Protein 6XY1 (pdb70)

Solvent-accessible surface area: 7838 Å² total; per-residue (Å²): 88,86,46,80,130,41,1,108,67,3,46,109,26,2,88,58,2,36,141,22,0,134,69,2,42,142,27,46,182,98,70,131,51,72,146,19,0,89,81,2,8,82,27,2,107,97,3,32,152,37,2,70,37,2,23,121,74,32,150,126,80,98,30,87,128,28,0,119,62,4,29,110,50,2,120,92,4,54,151,30,2,108,82,4,33,136,99,45,143,96,91,129,45,78,103,28,0,145,70,2,35,112,8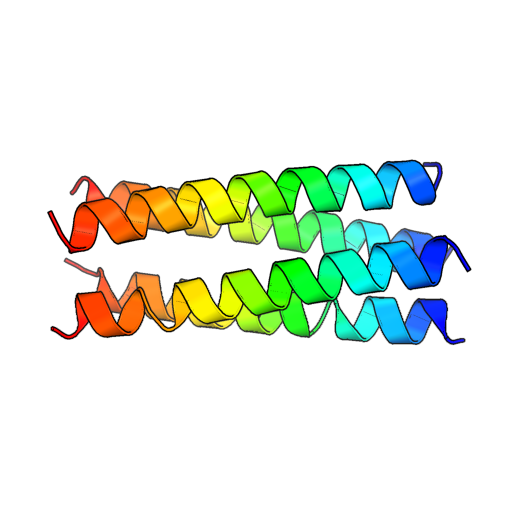,0,128,64,2,50,177,26,0,113,67,2,65,154,35,37,182,97

Sequence (120 aa):
GEIQKQLKEIQKQLKEIQWQLKEEIQKQLKGGEIQKQLKEIQQKQLKEIQWQLKEIQKQLKKGGEIQKQLKEIQKQLKEIQWQLKEIQKQLKGGEIQKQLKEIQKQLKEIQWQLKEIQKQLKG

B-factor: mean 17.26, std 10.89, range [5.29, 63.31]

Radius of gyration: 15.1 Å; Cα contacts (8 Å, |Δi|>4): 88; chains: 4; bounding box: 42×43×22 Å

Structure (mmCIF, N/CA/C/O backbone):
data_6XY1
#
_entry.id   6XY1
#
_cell.length_a   53.520
_cell.length_b   53.520
_cell.length_c   50.280
_cell.angle_alpha   90.000
_cell.angle_beta   90.000
_cell.angle_gamma   90.000
#
_symmetry.space_group_name_H-M   'P 43'
#
loop_
_entity.id
_entity.type
_entity.pdbx_description
1 polymer 4-KE-4
2 water water
#
loop_
_atom_site.group_PDB
_atom_site.id
_atom_site.type_symbol
_atom_site.label_atom_id
_atom_site.label_alt_id
_atom_site.label_comp_id
_atom_site.label_asym_id
_atom_site.label_entity_id
_atom_site.label_seq_id
_atom_site.pdbx_PDB_ins_code
_atom_site.Cartn_x
_atom_site.Cartn_y
_atom_site.Cartn_z
_atom_site.occupancy
_atom_site.B_iso_or_equiv
_atom_site.auth_seq_id
_atom_site.auth_comp_id
_atom_site.auth_asym_id
_atom_site.auth_atom_id
_atom_site.pdbx_PDB_model_num
ATOM 4 N N . GLY A 1 2 ? 11.29400 51.73900 -3.71600 1.000 8.38552 1 GLY A N 1
ATOM 5 C CA . GLY A 1 2 ? 11.87600 51.11400 -4.88900 1.000 7.67511 1 GLY A CA 1
ATOM 6 C C . GLY A 1 2 ? 11.64500 49.62600 -4.93800 1.000 9.32853 1 GLY A C 1
ATOM 7 O O . GLY A 1 2 ? 10.59000 49.15300 -4.51900 1.000 8.31646 1 GLY A O 1
ATOM 8 N N . GLU A 1 3 ? 12.64000 48.88700 -5.42900 1.000 7.55562 2 GLU A N 1
ATOM 9 C CA . GLU A 1 3 ? 12.49400 47.44400 -5.58300 1.000 7.94833 2 GLU A CA 1
ATOM 10 C C . GLU A 1 3 ? 12.28500 46.74300 -4.25100 1.000 8.34156 2 GLU A C 1
ATOM 11 O O . GLU A 1 3 ? 11.59000 45.72000 -4.19300 1.000 10.17061 2 GLU A O 1
ATOM 17 N N . ILE A 1 4 ? 12.89800 47.23700 -3.17400 1.000 7.43071 3 ILE A N 1
ATOM 18 C CA . ILE A 1 4 ? 12.68200 46.58000 -1.88800 1.000 8.19806 3 ILE A CA 1
ATOM 19 C C . ILE A 1 4 ? 11.23500 46.76800 -1.45100 1.000 8.20999 3 ILE A C 1
ATOM 20 O O . ILE A 1 4 ? 10.52900 45.79000 -1.17600 1.000 8.02414 3 ILE A O 1
ATOM 25 N N . GLN A 1 5 ? 10.74000 48.00900 -1.44800 1.000 7.53620 4 GLN A N 1
ATOM 26 C CA . GLN A 1 5 ? 9.33200 48.20900 -1.11200 1.000 7.08059 4 GLN A CA 1
ATOM 27 C C . GLN A 1 5 ? 8.41800 47.41800 -2.04200 1.000 8.15372 4 GLN A C 1
ATOM 28 O O . GLN A 1 5 ? 7.41500 46.84900 -1.59400 1.000 8.43732 4 GLN A O 1
ATOM 34 N N . LYS A 1 6 ? 8.73700 47.37800 -3.33900 1.000 7.33128 5 LYS A N 1
ATOM 35 C CA . LYS A 1 6 ? 7.83900 46.73900 -4.29700 1.000 7.00401 5 LYS A CA 1
ATOM 36 C C . LYS A 1 6 ? 7.75300 45.24400 -4.04800 1.000 8.48655 5 LYS A C 1
ATOM 37 O O . LYS A 1 6 ? 6.65800 44.66400 -4.07000 1.000 9.58445 5 LYS A O 1
ATOM 43 N N . GLN A 1 7 ? 8.89200 44.60800 -3.79900 1.000 8.11186 6 GLN A N 1
ATOM 44 C CA . GLN A 1 7 ? 8.84500 43.17200 -3.56700 1.000 7.39789 6 GLN A CA 1
ATOM 45 C C . GLN A 1 7 ? 8.29300 42.84500 -2.18600 1.000 8.80048 6 GLN A C 1
ATOM 46 O O . GLN A 1 7 ? 7.66600 41.79500 -2.01100 1.000 8.45079 6 GLN A O 1
ATOM 52 N N . LEU A 1 8 ? 8.46300 43.73800 -1.20700 1.000 7.15691 7 LEU A N 1
ATOM 53 C CA . LEU A 1 8 ? 7.78400 43.55500 0.07100 1.000 6.55131 7 LEU A CA 1
ATOM 54 C C . LEU A 1 8 ? 6.27700 43.70100 -0.08800 1.000 9.20417 7 LEU A C 1
ATOM 55 O O . LEU A 1 8 ? 5.51300 42.96400 0.54600 1.000 8.30735 7 LEU A O 1
ATOM 60 N N . LYS A 1 9 ? 5.83200 44.62100 -0.95500 1.000 7.73995 8 LYS A N 1
ATOM 61 C CA . LYS A 1 9 ? 4.40000 44.75300 -1.21900 1.000 8.00152 8 LYS A CA 1
ATOM 62 C C . LYS A 1 9 ? 3.84900 43.49600 -1.88200 1.000 8.10713 8 LYS A C 1
ATOM 63 O O . LYS A 1 9 ? 2.72400 43.07300 -1.58200 1.000 9.25250 8 LYS A O 1
ATOM 69 N N . GLU A 1 10 ? 4.62400 42.88900 -2.78700 1.000 8.65076 9 GLU A N 1
ATOM 70 C CA . GLU A 1 10 ? 4.19300 41.63100 -3.39300 1.000 9.49035 9 GLU A CA 1
ATOM 71 C C . GLU A 1 10 ? 4.07500 40.53700 -2.34000 1.000 9.04606 9 GLU A C 1
ATOM 72 O O . GLU A 1 10 ? 3.11200 39.75900 -2.34800 1.000 9.10689 9 GLU A O 1
ATOM 78 N N . ILE A 1 11 ? 5.03200 40.47900 -1.41300 1.000 8.17693 10 ILE A N 1
ATOM 79 C CA . ILE A 1 11 ? 4.94900 39.53500 -0.30100 1.000 6.97569 10 ILE A CA 1
ATOM 80 C C . ILE A 1 11 ? 3.68200 39.77400 0.51200 1.000 8.35555 10 ILE A C 1
ATOM 81 O O . ILE A 1 11 ? 2.97100 38.82400 0.86900 1.000 7.38492 10 ILE A O 1
ATOM 86 N N . GLN A 1 12 ? 3.36200 41.04100 0.79800 1.000 7.52921 11 GLN A N 1
ATOM 87 C CA . GLN A 1 12 ? 2.14600 41.33100 1.55100 1.000 6.87534 11 GLN A CA 1
ATOM 88 C C . GLN A 1 12 ? 0.90200 40.89200 0.79200 1.000 8.54168 11 GLN A C 1
ATOM 89 O O . GLN A 1 12 ? -0.05900 40.41200 1.40300 1.000 8.78895 11 GLN A O 1
ATOM 95 N N . LYS A 1 13 ? 0.89300 41.06300 -0.53400 1.000 7.80944 12 LYS A N 1
ATOM 96 C CA . LYS A 1 13 ? -0.24100 40.60400 -1.33600 1.000 8.55316 12 LYS A CA 1
ATOM 97 C C . LYS A 1 13 ? -0.37300 39.08800 -1.28100 1.000 6.67926 12 LYS A C 1
ATOM 98 O O . LYS A 1 13 ? -1.48500 38.55300 -1.13800 1.000 7.92667 12 LYS A O 1
ATOM 104 N N . GLN A 1 14 ? 0.74900 38.37400 -1.41200 1.000 7.26729 13 GLN A N 1
ATOM 105 C CA . GLN A 1 14 ? 0.71000 36.92200 -1.30300 1.000 6.32747 13 GLN A CA 1
ATOM 106 C C . GLN A 1 14 ? 0.20000 36.49500 0.06100 1.000 6.31222 13 GLN A C 1
ATOM 107 O O . GLN A 1 14 ? -0.55600 35.52100 0.17300 1.000 8.12322 13 GLN A O 1
ATOM 113 N N . LEU A 1 15 ? 0.62700 37.19500 1.11600 1.000 6.55215 14 LEU A N 1
ATOM 114 C CA . LEU A 1 15 ? 0.18200 36.83300 2.45800 1.000 6.33893 14 LEU A CA 1
ATOM 115 C C . LEU A 1 15 ? -1.30500 37.10300 2.64000 1.000 7.14606 14 LEU A C 1
ATOM 116 O O . LEU A 1 15 ? -2.00200 36.32400 3.29900 1.000 6.76119 14 LEU A O 1
ATOM 121 N N . LYS A 1 16 ? -1.80700 38.20800 2.07500 1.000 7.91815 15 LYS A N 1
ATOM 122 C CA . LYS A 1 16 ? -3.24200 38.48300 2.09600 1.000 7.19821 15 LYS A CA 1
ATOM 123 C C . LYS A 1 16 ? -4.02100 37.35600 1.43400 1.000 9.02974 15 LYS A C 1
ATOM 124 O O . LYS A 1 16 ? -5.02700 36.87300 1.97200 1.000 8.72528 15 LYS A O 1
ATOM 130 N N . GLU A 1 17 ? -3.55500 36.90900 0.27100 1.000 7.67955 16 GLU A N 1
ATOM 131 C CA . GLU A 1 17 ? -4.28900 35.87300 -0.44300 1.000 8.74513 16 GLU A CA 1
ATOM 132 C C . GLU A 1 17 ? -4.23900 34.55700 0.32000 1.000 9.31092 16 GLU A C 1
ATOM 133 O O . GLU A 1 17 ? -5.22400 33.80600 0.33500 1.000 9.00282 16 GLU A O 1
ATOM 139 N N . ILE A 1 18 ? -3.13300 34.30100 1.02000 1.000 7.07612 17 ILE A N 1
ATOM 140 C CA . ILE A 1 18 ? -3.04100 33.13700 1.89300 1.000 7.20171 17 ILE A CA 1
ATOM 141 C C . ILE A 1 18 ? -4.05500 33.24400 3.02500 1.000 7.11712 17 ILE A C 1
ATOM 142 O O . ILE A 1 18 ? -4.74500 32.27200 3.34700 1.000 7.03281 17 ILE A O 1
ATOM 147 N N . GLN A 1 19 ? -4.19900 34.43800 3.61500 1.000 7.31207 18 GLN A N 1
ATOM 148 C CA . GLN A 1 19 ? -5.19100 34.61200 4.67000 1.000 6.49134 18 GLN A CA 1
ATOM 149 C C . GLN A 1 19 ? -6.59700 34.35500 4.15000 1.000 7.29339 18 GLN A C 1
ATOM 150 O O . GLN A 1 19 ? -7.42000 33.75700 4.85000 1.000 7.25778 18 GLN A O 1
ATOM 156 N N . TRP A 1 20 ? -6.88300 34.75800 2.91000 1.000 7.69410 19 TRP A N 1
ATOM 157 C CA . TRP A 1 20 ? -8.19400 34.44300 2.35100 1.000 7.64102 19 TRP A CA 1
ATOM 158 C C . TRP A 1 20 ? -8.36700 32.94300 2.14600 1.000 8.53600 19 TRP A C 1
ATOM 159 O O . TRP A 1 20 ? -9.47500 32.42200 2.33900 1.000 9.50385 19 TRP A O 1
ATOM 170 N N . GLN A 1 21 ? -7.29300 32.22500 1.79800 1.000 7.40945 20 GLN A N 1
ATOM 171 C CA . GLN A 1 21 ? -7.39500 30.76900 1.72500 1.000 7.17238 20 GLN A CA 1
ATOM 172 C C . GLN A 1 21 ? -7.71800 30.16600 3.08400 1.000 7.90245 20 GLN A C 1
ATOM 173 O O . GLN A 1 21 ? -8.49800 29.21100 3.17700 1.000 9.92840 20 GLN A O 1
ATOM 179 N N . LEU A 1 22 ? -7.15500 30.72400 4.15800 1.000 6.74565 21 LEU A N 1
ATOM 180 C CA . LEU A 1 22 ? -7.42100 30.17400 5.48600 1.000 7.35497 21 LEU A CA 1
ATOM 181 C C . LEU A 1 22 ? -8.86400 30.42400 5.89200 1.000 9.64730 21 LEU A C 1
ATOM 18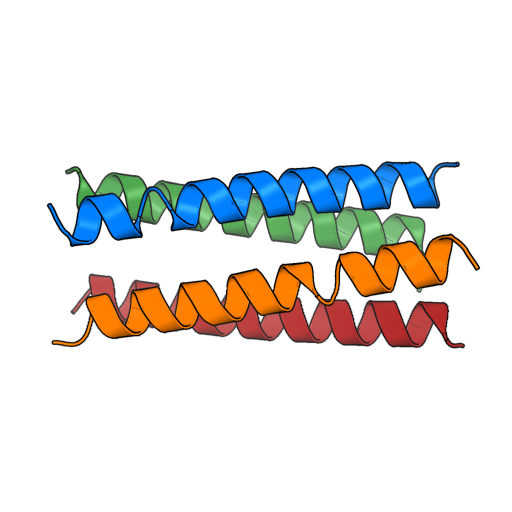2 O O . LEU A 1 22 ? -9.49600 29.56400 6.52700 1.000 8.92137 21 LEU A O 1
ATOM 187 N N . LYS A 1 23 ? -9.39800 31.60000 5.53700 1.000 8.06432 22 LYS A N 1
ATOM 188 C CA . LYS A 1 23 ? -10.80400 31.90700 5.77200 1.000 8.55706 22 LYS A CA 1
ATOM 189 C C . LYS A 1 23 ? -11.69300 30.88300 5.08500 1.000 9.56985 22 LYS A C 1
ATOM 190 O O . LYS A 1 23 ? -12.65700 30.37700 5.68300 1.000 9.90743 22 LYS A O 1
ATOM 196 N N . GLU A 1 24 ? -11.35900 30.53300 3.84200 1.000 9.37852 23 GLU A N 1
ATOM 197 C CA A GLU A 1 24 ? -12.17100 29.57000 3.10300 0.506 11.43952 23 GLU A CA 1
ATOM 198 C CA B GLU A 1 24 ? -12.16800 29.57300 3.10000 0.494 11.44396 23 GLU A CA 1
ATOM 199 C C . GLU A 1 24 ? -12.03600 28.17000 3.67900 1.000 12.07704 23 GLU A C 1
ATOM 200 O O . GLU A 1 24 ? -13.02200 27.42700 3.75100 1.000 11.72882 23 GLU A O 1
ATOM 211 N N . ILE A 1 25 ? -10.82800 27.78900 4.09600 1.000 9.12866 24 ILE A N 1
ATOM 212 C CA . ILE A 1 25 ? -10.62000 26.45600 4.65900 1.000 9.29690 24 ILE A CA 1
ATOM 213 C C . ILE A 1 25 ? -11.42200 26.28100 5.94400 1.000 11.68568 24 ILE A C 1
ATOM 214 O O . ILE A 1 25 ? -12.03900 25.23100 6.17000 1.000 10.66325 24 ILE A O 1
ATOM 219 N N . GLN A 1 26 ? -11.44800 27.30000 6.79900 1.000 10.20714 25 GLN A N 1
ATOM 220 C CA . GLN A 1 26 ? -12.22500 27.17300 8.02600 1.000 11.51730 25 GLN A CA 1
ATOM 221 C C . GLN A 1 26 ? -13.71400 27.10800 7.73100 1.000 13.13774 25 GLN A C 1
ATOM 222 O O . GLN A 1 26 ? -14.45800 26.39700 8.41900 1.000 14.68589 25 GLN A O 1
ATOM 228 N N . LYS A 1 27 ? -14.17000 27.84500 6.71500 1.000 11.44615 26 LYS A N 1
ATOM 229 C CA . LYS A 1 27 ? -15.56600 27.75600 6.29700 1.000 11.06286 26 LYS A CA 1
ATOM 230 C C . LYS A 1 27 ? -15.90300 26.34800 5.82400 1.000 15.66662 26 LYS A C 1
ATOM 231 O O . LYS A 1 27 ? -16.95800 25.80100 6.17700 1.000 17.52292 26 LYS A O 1
ATOM 237 N N . GLN A 1 28 ? -15.00500 25.73700 5.03800 1.000 12.43962 27 GLN A N 1
ATOM 238 C CA . GLN A 1 28 ? -15.23600 24.38000 4.55200 1.000 14.93747 27 GLN A CA 1
ATOM 239 C C . GLN A 1 28 ? -15.30700 23.39000 5.70500 1.000 19.24766 27 GLN A C 1
ATOM 240 O O . GLN A 1 28 ? -16.15600 22.49100 5.71100 1.000 22.79437 27 GLN A O 1
ATOM 246 N N . LEU A 1 29 ? -14.42400 23.54000 6.69400 1.000 15.68112 28 LEU A N 1
ATOM 247 C CA . LEU A 1 29 ? -14.40800 22.62100 7.82600 1.000 16.39426 28 LEU A CA 1
ATOM 248 C C . LEU A 1 29 ? -15.67700 22.74000 8.65600 1.000 23.83414 28 LEU A C 1
ATOM 249 O O . LEU A 1 29 ? -16.15400 21.73800 9.20300 1.000 27.48669 28 LEU A O 1
ATOM 254 N N . LYS A 1 30 ? -16.24700 23.94100 8.74600 1.000 19.41267 29 LYS A N 1
ATOM 255 C CA . LYS A 1 30 ? -17.50700 24.10700 9.46000 1.000 25.91447 29 LYS A CA 1
ATOM 256 C C . LYS A 1 30 ? -18.64400 23.41100 8.72200 1.000 34.85521 29 LYS A C 1
ATOM 257 O O . LYS A 1 30 ? -19.44200 22.68600 9.32900 1.000 40.58467 29 LYS A O 1
ATOM 263 N N . GLY A 1 31 ? -18.72800 23.61100 7.41000 1.000 34.62595 30 GLY A N 1
ATOM 264 C CA . GLY A 1 31 ? -19.74100 22.95600 6.60300 1.000 40.31521 30 GLY A CA 1
ATOM 265 C C . GLY A 1 31 ? -19.52600 21.45800 6.50300 1.000 49.81362 30 GLY A C 1
ATOM 266 O O . GLY A 1 31 ? -20.18400 20.77800 5.71800 1.000 63.30651 30 GLY A O 1
ATOM 270 N N . GLY B 1 2 ? 12.53200 55.24600 8.06600 1.000 28.47953 1 GLY B N 1
ATOM 271 C CA . GLY B 1 2 ? 12.50900 53.86500 8.51900 1.000 25.83640 1 GLY B CA 1
ATOM 272 C C . GLY B 1 2 ? 11.44000 53.03500 7.83900 1.000 26.07043 1 GLY B C 1
ATOM 273 O O . GLY B 1 2 ? 10.86100 52.14500 8.45400 1.000 18.70384 1 GLY B O 1
ATOM 274 N N . GLU B 1 3 ? 11.19000 53.31300 6.55600 1.000 19.10805 2 GLU B N 1
ATOM 275 C CA . GLU B 1 3 ? 10.03200 52.72000 5.90200 1.000 17.00916 2 GLU B CA 1
ATOM 276 C C . GLU B 1 3 ? 10.22800 51.23800 5.62700 1.000 16.68964 2 GLU B C 1
ATOM 277 O O . GLU B 1 3 ? 9.25400 50.48300 5.68600 1.000 14.96337 2 GLU B O 1
ATOM 283 N N . ILE B 1 4 ? 11.45400 50.80000 5.32600 1.000 13.63913 3 ILE B N 1
ATOM 284 C CA . ILE B 1 4 ? 11.67600 49.36800 5.12900 1.000 12.27297 3 ILE B CA 1
ATOM 285 C C . ILE B 1 4 ? 11.44900 48.61500 6.43400 1.000 13.73590 3 ILE B C 1
ATOM 286 O O . ILE B 1 4 ? 10.75700 47.59000 6.46300 1.000 12.73602 3 ILE B O 1
ATOM 291 N N . GLN B 1 5 ? 12.04000 49.10100 7.52900 1.000 12.93343 4 GLN B N 1
ATOM 292 C CA . GLN B 1 5 ? 11.83100 48.46800 8.82600 1.000 14.00385 4 GLN B CA 1
ATOM 293 C C . GLN B 1 5 ? 10.35400 48.41000 9.17900 1.000 11.38368 4 GLN B C 1
ATOM 294 O O . GLN B 1 5 ? 9.87200 47.39000 9.68900 1.000 11.66996 4 GLN B O 1
ATOM 300 N N . LYS B 1 6 ? 9.61800 49.49000 8.91600 1.000 11.38418 5 LYS B N 1
ATOM 301 C CA . LYS B 1 6 ? 8.19700 49.51000 9.23500 1.000 12.33326 5 LYS B CA 1
ATOM 302 C C . LYS B 1 6 ? 7.44900 48.47200 8.41800 1.000 12.44869 5 LYS B C 1
ATOM 303 O O . LYS B 1 6 ? 6.56800 47.77400 8.93400 1.000 12.11441 5 LYS B O 1
ATOM 309 N N . GLN B 1 7 ? 7.79200 48.35300 7.13600 1.000 10.56038 6 GLN B N 1
ATOM 310 C CA . GLN B 1 7 ? 7.10500 47.39500 6.28100 1.000 8.38087 6 GLN B CA 1
ATOM 311 C C . GLN B 1 7 ? 7.43300 45.96300 6.68200 1.000 10.08317 6 GLN B C 1
ATOM 312 O O . GLN B 1 7 ? 6.55000 45.09400 6.66800 1.000 9.36823 6 GLN B O 1
ATOM 318 N N . LEU B 1 8 ? 8.69200 45.69700 7.04600 1.000 8.66197 7 LEU B N 1
ATOM 319 C CA . LEU B 1 8 ? 9.06200 44.37200 7.53400 1.000 8.63501 7 LEU B CA 1
ATOM 320 C C . LEU B 1 8 ? 8.31900 44.03100 8.82000 1.000 9.38212 7 LEU B C 1
ATOM 321 O O . LEU B 1 8 ? 7.91800 42.87700 9.02200 1.000 10.49865 7 LEU B O 1
ATOM 326 N N . LYS B 1 9 ? 8.11200 45.01500 9.69400 1.000 9.48269 8 LYS B N 1
ATOM 327 C CA . LYS B 1 9 ? 7.35100 44.75700 10.91500 1.000 8.00001 8 LYS B CA 1
ATOM 328 C C . LYS B 1 9 ? 5.89300 44.44200 10.59700 1.000 9.58905 8 LYS B C 1
ATOM 329 O O . LYS B 1 9 ? 5.27500 43.59100 11.25500 1.000 9.55968 8 LYS B O 1
ATOM 335 N N . GLU B 1 10 ? 5.31300 45.11600 9.60400 1.000 8.22489 9 GLU B N 1
ATOM 336 C CA . GLU B 1 10 ? 3.95400 44.76100 9.20400 1.000 8.59626 9 GLU B CA 1
ATOM 337 C C . GLU B 1 10 ? 3.88900 43.32500 8.70000 1.000 7.89271 9 GLU B C 1
ATOM 338 O O . GLU B 1 10 ? 2.93400 42.59600 9.00400 1.000 7.59835 9 GLU B O 1
ATOM 344 N N . ILE B 1 11 ? 4.89400 42.90000 7.93100 1.000 8.38510 10 ILE B N 1
ATOM 345 C CA . ILE B 1 11 ? 4.94300 41.52400 7.45300 1.000 6.54594 10 ILE B CA 1
ATOM 346 C C . ILE B 1 11 ? 5.07700 40.55900 8.62100 1.000 7.64955 10 ILE B C 1
ATOM 347 O O . ILE B 1 11 ? 4.40200 39.52400 8.66700 1.000 8.24603 10 ILE B O 1
ATOM 352 N N . GLN B 1 12 ? 5.91700 40.89500 9.59800 1.000 7.53859 11 GLN B N 1
ATOM 353 C CA A GLN B 1 12 ? 6.05900 40.03600 10.76900 0.546 8.93663 11 GLN B CA 1
ATOM 354 C CA B GLN B 1 12 ? 6.06100 40.03700 10.76700 0.454 8.94129 11 GLN B CA 1
ATOM 355 C C . GLN B 1 12 ? 4.73300 39.88100 11.49900 1.000 7.78517 11 GLN B C 1
ATOM 356 O O . GLN B 1 12 ? 4.38700 38.77800 11.94500 1.000 8.57635 11 GLN B O 1
ATOM 367 N N . LYS B 1 13 ? 3.98000 40.97300 11.63300 1.000 8.44270 12 LYS B N 1
ATOM 368 C CA . LYS B 1 13 ? 2.67600 40.90200 12.28400 1.000 7.92601 12 LYS B CA 1
ATOM 369 C C . LYS B 1 13 ? 1.70600 40.07200 11.46400 1.000 6.26069 12 LYS B C 1
ATOM 370 O O . LYS B 1 13 ? 0.91100 39.29900 12.01800 1.000 7.38646 12 LYS B O 1
ATOM 376 N N . GLN B 1 14 ? 1.75600 40.22200 10.13700 1.000 6.84117 13 GLN B N 1
ATOM 377 C CA . GLN B 1 14 ? 0.88900 39.44100 9.26100 1.000 6.99968 13 GLN B CA 1
ATOM 378 C C . GLN B 1 14 ? 1.21300 37.95500 9.34100 1.000 6.89303 13 GLN B C 1
ATOM 379 O O . GLN B 1 14 ? 0.30200 37.11800 9.33000 1.000 6.77779 13 GLN B O 1
ATOM 385 N N . LEU B 1 15 ? 2.50200 37.60200 9.44000 1.000 6.66312 14 LEU B N 1
ATOM 386 C CA . LEU B 1 15 ? 2.85400 36.19600 9.60200 1.000 6.74096 14 LEU B CA 1
ATOM 387 C C . LEU B 1 15 ? 2.36500 35.64700 10.93800 1.000 6.81564 14 LEU B C 1
ATOM 388 O O . LEU B 1 15 ? 1.97000 34.47900 11.00900 1.000 7.81035 14 LEU B O 1
ATOM 393 N N . LYS B 1 16 ? 2.34900 36.46900 11.99300 1.000 7.25042 15 LYS B N 1
ATOM 394 C CA . LYS B 1 16 ? 1.76300 36.03300 13.26000 1.000 6.92654 15 LYS B CA 1
ATOM 395 C C . LYS B 1 16 ? 0.26300 35.80200 13.12400 1.000 8.06038 15 LYS B C 1
ATOM 396 O O . LYS B 1 16 ? -0.27500 34.85500 13.71100 1.000 8.22269 15 LYS B O 1
ATOM 402 N N . GLU B 1 17 ? -0.43400 36.66500 12.37600 1.000 6.90035 16 GLU B N 1
ATOM 403 C CA . GLU B 1 17 ? -1.85900 36.43500 12.12500 1.000 7.16180 16 GLU B CA 1
ATOM 404 C C . GLU B 1 17 ? -2.08400 35.10300 11.43300 1.000 6.93866 16 GLU B C 1
ATOM 405 O O . GLU B 1 17 ? -3.03500 34.37500 11.75100 1.000 6.82444 16 GLU B O 1
ATOM 411 N N . ILE B 1 18 ? -1.22200 34.77500 10.46700 1.000 6.88374 17 ILE B N 1
ATOM 412 C CA . ILE B 1 18 ? -1.33000 33.51400 9.73900 1.000 5.42777 17 ILE B CA 1
ATOM 413 C C . ILE B 1 18 ? -1.05200 32.33600 10.66000 1.000 7.27205 17 ILE B C 1
ATOM 414 O O . ILE B 1 18 ? -1.78900 31.34600 10.64700 1.000 7.39499 17 ILE B O 1
ATOM 419 N N . GLN B 1 19 ? -0.00600 32.43500 11.49100 1.000 7.77904 18 GLN B N 1
ATOM 420 C CA . GLN B 1 19 ? 0.26800 31.37300 12.45700 1.000 7.01390 18 GLN B CA 1
ATOM 421 C C . GLN B 1 19 ? -0.91400 31.16000 13.39000 1.000 8.82509 18 GLN B C 1
ATOM 422 O O . GLN B 1 19 ? -1.30600 30.01600 13.66000 1.000 7.76601 18 GLN B O 1
ATOM 428 N N . TRP B 1 20 ? -1.50800 32.24800 13.88100 1.000 7.22756 19 TRP B N 1
ATOM 429 C CA . TRP B 1 20 ? -2.63500 32.11400 14.79800 1.000 5.94946 19 TRP B CA 1
ATOM 430 C C . TRP B 1 20 ? -3.79400 31.40100 14.12500 1.000 6.44409 19 TRP B C 1
ATOM 431 O O . TRP B 1 20 ? -4.41100 30.49500 14.71000 1.000 7.57849 19 TRP B O 1
ATOM 442 N N . GLN B 1 21 ? -4.07600 31.75800 12.86700 1.000 6.65668 20 GLN B N 1
ATOM 443 C CA . GLN B 1 21 ? -5.20100 31.14000 12.18300 1.000 8.04586 20 GLN B CA 1
ATOM 444 C C . GLN B 1 21 ? -4.90300 29.69900 11.79000 1.000 6.13985 20 GLN B C 1
ATOM 445 O O . GLN B 1 21 ? -5.81500 28.86600 11.80700 1.000 7.49524 20 GLN B O 1
ATOM 451 N N . LEU B 1 22 ? -3.64800 29.37200 11.46200 1.000 6.43683 21 LEU B N 1
ATOM 452 C CA . LEU B 1 22 ? -3.30100 27.96800 11.23400 1.000 6.37573 21 LEU B CA 1
ATOM 453 C C . LEU B 1 22 ? -3.47800 27.15300 12.50800 1.000 7.32892 21 LEU B C 1
ATOM 454 O O . LEU B 1 22 ? -3.91400 25.99500 12.45800 1.000 7.43647 21 LEU B O 1
ATOM 459 N N . LYS B 1 23 ? -3.14800 27.74200 13.65700 1.000 6.26699 22 LYS B N 1
ATOM 460 C CA . LYS B 1 23 ? -3.40300 27.07000 14.93200 1.000 6.91444 22 LYS B CA 1
ATOM 461 C C . LYS B 1 23 ? -4.90000 26.84700 15.13700 1.000 7.35560 22 LYS B C 1
ATOM 462 O O . LYS B 1 23 ? -5.32200 25.79700 15.64600 1.000 8.08088 22 LYS B O 1
ATOM 468 N N . GLU B 1 24 ? -5.72400 27.81500 14.73600 1.000 7.32751 23 GLU B N 1
ATOM 469 C CA . GLU B 1 24 ? -7.17300 27.62400 14.82500 1.000 7.91710 23 GLU B CA 1
ATOM 470 C C . GLU B 1 24 ? -7.66100 26.51000 13.90400 1.000 7.42887 23 GLU B C 1
ATOM 471 O O . GLU B 1 24 ? -8.59700 25.77200 14.25200 1.000 8.91084 23 GLU B O 1
ATOM 477 N N . ILE B 1 25 ? -7.07000 26.38700 12.71300 1.000 7.56120 24 ILE B N 1
ATOM 478 C CA . ILE B 1 25 ? -7.42900 25.29700 11.81200 1.000 7.50880 24 ILE B CA 1
ATOM 479 C C . ILE B 1 25 ? -7.04100 23.95600 12.42200 1.000 8.27356 24 ILE B C 1
ATOM 480 O O . ILE B 1 25 ? -7.80600 22.98700 12.34100 1.000 8.34367 24 ILE B O 1
ATOM 485 N N . GLN B 1 26 ? -5.87000 23.88600 13.06300 1.000 8.52295 25 GLN B N 1
ATOM 486 C CA . GLN B 1 26 ? -5.47200 22.65700 13.74500 1.000 8.31524 25 GLN B CA 1
ATOM 487 C C . GLN B 1 26 ? -6.48500 22.27100 14.81500 1.000 8.66036 25 GLN B C 1
ATOM 488 O O . GLN B 1 26 ? -6.76400 21.08500 15.00700 1.000 10.05731 25 GLN B O 1
ATOM 494 N N . LYS B 1 27 ? -7.03600 23.25500 15.53200 1.000 8.74616 26 LYS B N 1
ATOM 495 C CA . LYS B 1 27 ? -8.08200 22.96000 16.50700 1.000 8.95438 26 LYS B CA 1
ATOM 496 C C . LYS B 1 27 ? -9.29000 22.33300 15.83600 1.000 10.81781 26 LYS B C 1
ATOM 497 O O . LYS B 1 27 ? -9.85400 21.35200 16.32800 1.000 12.07626 26 LYS B O 1
ATOM 503 N N . GLN B 1 28 ? -9.72700 22.91600 14.71700 1.000 11.28030 27 GLN B N 1
ATOM 504 C CA . GLN B 1 28 ? -10.89600 22.39900 14.01700 1.000 12.93701 27 GLN B CA 1
ATOM 505 C C . GLN B 1 28 ? -10.69200 20.96800 13.54400 1.000 12.87527 27 GLN B C 1
ATOM 506 O O . GLN B 1 28 ? -11.66300 20.20900 13.40500 1.000 18.05321 27 GLN B O 1
ATOM 512 N N . LEU B 1 29 ? -9.44800 20.58100 13.28000 1.000 12.33447 28 LEU B N 1
ATOM 513 C CA . LEU B 1 29 ? -9.11300 19.26900 12.75100 1.000 11.58982 28 LEU B CA 1
ATOM 514 C C . LEU B 1 29 ? -8.79100 18.23400 13.82600 1.000 12.31717 28 LEU B C 1
ATOM 515 O O . LEU B 1 29 ? -8.42600 17.10200 13.47900 1.000 15.12562 28 LEU B O 1
ATOM 520 N N . LYS B 1 30 ? -8.89500 18.58300 15.10800 1.000 11.64757 29 LYS B N 1
ATOM 521 C CA A LYS B 1 30 ? -8.62900 17.60300 16.15400 0.428 11.45662 29 LYS B CA 1
ATOM 522 C CA B LYS B 1 30 ? -8.63900 17.60900 16.16200 0.572 11.43494 29 LYS B CA 1
ATOM 523 C C . LYS B 1 30 ? -9.59400 16.43000 16.02400 1.000 14.75381 29 LYS B C 1
ATOM 524 O O . LYS B 1 30 ? -10.75800 16.60000 15.65300 1.000 16.95163 29 LYS B O 1
ATOM 535 N N . GLY B 1 31 ? -9.08900 15.22800 16.31100 1.000 12.75273 30 GLY B N 1
ATOM 536 C CA . GLY B 1 31 ? -9.82600 13.99300 16.08200 1.000 13.22054 30 GLY B CA 1
ATOM 537 C C . GLY B 1 31 ? -11.04500 13.75800 16.94900 1.000 14.81289 30 GLY B C 1
ATOM 538 O O . GLY B 1 31 ? -11.98300 13.07100 16.51900 1.000 16.27523 30 GLY B O 1
ATOM 543 N N . GLY C 1 2 ? 22.35900 37.73500 3.51800 1.000 28.62662 1 GLY C N 1
ATOM 544 C CA . GLY C 1 2 ? 22.60400 37.74700 2.08700 1.000 22.23351 1 GLY C CA 1
ATOM 545 C C . GLY C 1 2 ? 21.91100 38.88800 1.37200 1.000 20.00942 1 GLY C C 1
ATOM 546 O O . GLY C 1 2 ? 21.23400 39.70300 1.99400 1.000 19.73101 1 GLY C O 1
ATOM 547 N N . GLU C 1 3 ? 22.08500 38.94100 0.05500 1.000 13.84943 2 GLU C N 1
ATOM 548 C CA . GLU C 1 3 ? 21.57000 40.05700 -0.72400 1.000 11.24615 2 GLU C CA 1
ATOM 549 C C . GLU C 1 3 ? 20.05400 40.13600 -0.60200 1.000 12.27924 2 GLU C C 1
ATOM 550 O O . GLU C 1 3 ? 19.35300 39.12700 -0.70600 1.000 10.61661 2 GLU C O 1
ATOM 556 N N . ILE C 1 4 ? 19.53900 41.35400 -0.40400 1.000 9.12961 3 ILE C N 1
ATOM 557 C CA . ILE C 1 4 ? 18.15800 41.48400 0.05700 1.000 8.02620 3 ILE C CA 1
ATOM 558 C C . ILE C 1 4 ? 17.16000 41.13300 -1.04000 1.000 7.76448 3 ILE C C 1
ATOM 559 O O . ILE C 1 4 ? 16.14700 40.48800 -0.76100 1.000 8.36585 3 ILE C O 1
ATOM 564 N N . GLN C 1 5 ? 17.39900 41.55200 -2.28700 1.000 7.50609 4 GLN C N 1
ATOM 565 C CA . GLN C 1 5 ? 16.39600 41.28200 -3.32000 1.000 7.92489 4 GLN C CA 1
ATOM 566 C C . GLN C 1 5 ? 16.26100 39.78800 -3.57400 1.000 8.39479 4 GLN C C 1
ATOM 567 O O . GLN C 1 5 ? 15.14700 39.28800 -3.78600 1.000 9.10385 4 GLN C O 1
ATOM 573 N N . LYS C 1 6 ? 17.37600 39.05600 -3.51700 1.000 7.48777 5 LYS C N 1
ATOM 574 C CA . LYS C 1 6 ? 17.30900 37.60100 -3.63000 1.000 10.00937 5 LYS C CA 1
ATOM 575 C C . LYS C 1 6 ? 16.55700 36.99100 -2.45600 1.000 10.16733 5 LYS C C 1
ATOM 576 O O . LYS C 1 6 ? 15.73900 36.08100 -2.64100 1.000 11.04542 5 LYS C O 1
ATOM 582 N N . GLN C 1 7 ? 16.80100 37.49000 -1.24100 1.000 7.68413 6 GLN C N 1
ATOM 583 C CA . GLN C 1 7 ? 16.04600 37.00000 -0.09100 1.000 8.70768 6 GLN C CA 1
ATOM 584 C C . GLN C 1 7 ? 14.55400 37.21900 -0.27800 1.000 9.57264 6 GLN C C 1
ATOM 585 O O . GLN C 1 7 ? 13.74400 36.34000 0.04200 1.000 9.58387 6 GLN C O 1
ATOM 591 N N . LEU C 1 8 ? 14.16400 38.38500 -0.79900 1.000 8.84667 7 LEU C N 1
ATOM 592 C CA . LEU C 1 8 ? 12.74100 38.65500 -0.96200 1.000 8.63497 7 LEU C CA 1
ATOM 593 C C . LEU C 1 8 ? 12.13700 37.75400 -2.02700 1.000 8.96012 7 LEU C C 1
ATOM 594 O O . LEU C 1 8 ? 11.01500 37.26400 -1.86300 1.000 8.57869 7 LEU C O 1
ATOM 599 N N . LYS C 1 9 ? 12.87100 37.49300 -3.11200 1.000 7.65955 8 LYS C N 1
ATOM 600 C CA . LYS C 1 9 ? 12.34100 36.57400 -4.11400 1.000 8.96071 8 LYS C CA 1
ATOM 601 C C . LYS C 1 9 ? 12.21800 35.16400 -3.55400 1.000 8.53361 8 LYS C C 1
ATOM 602 O O . LYS C 1 9 ? 11.24200 34.45800 -3.85000 1.000 9.22670 8 LYS C O 1
ATOM 608 N N . GLU C 1 10 ? 13.16700 34.74100 -2.71800 1.000 8.87353 9 GLU C N 1
ATOM 609 C CA . GLU C 1 10 ? 13.06200 33.41000 -2.12700 1.000 9.50979 9 GLU C CA 1
ATOM 610 C C . GLU C 1 10 ? 11.85400 33.30800 -1.20500 1.000 9.43384 9 GLU C C 1
ATOM 611 O O . GLU C 1 10 ? 11.18700 32.26700 -1.15800 1.000 10.89497 9 GLU C O 1
ATOM 617 N N . ILE C 1 11 ? 11.55400 34.37200 -0.45900 1.000 8.64897 10 ILE C N 1
ATOM 618 C CA . ILE C 1 11 ? 10.32900 34.38000 0.34100 1.000 8.93276 10 ILE C CA 1
ATOM 619 C C . ILE C 1 11 ? 9.10800 34.27000 -0.55800 1.000 9.42249 10 ILE C C 1
ATOM 620 O O . ILE C 1 11 ? 8.17300 33.51200 -0.26200 1.000 8.72867 10 ILE C O 1
ATOM 625 N N . GLN C 1 12 ? 9.08500 35.03000 -1.66100 1.000 8.64854 11 GLN C N 1
ATOM 626 C CA . GLN C 1 12 ? 7.95800 34.95200 -2.58800 1.000 7.48538 11 GLN C CA 1
ATOM 627 C C . GLN C 1 12 ? 7.76900 33.53300 -3.11400 1.000 8.33982 11 GLN C C 1
ATOM 628 O O . GLN C 1 12 ? 6.62800 33.07400 -3.28000 1.000 8.36278 11 GLN C O 1
ATOM 634 N N . LYS C 1 13 ? 8.87000 32.82200 -3.37000 1.000 8.34920 12 LYS C N 1
ATOM 635 C CA . LYS C 1 13 ? 8.75700 31.44900 -3.85300 1.000 7.94530 12 LYS C CA 1
ATOM 636 C C . LYS C 1 13 ? 8.17800 30.54800 -2.77700 1.000 8.75229 12 LYS C C 1
ATOM 637 O O . LYS C 1 13 ? 7.31300 29.70500 -3.06200 1.000 9.46830 12 LYS C O 1
ATOM 643 N N . GLN C 1 14 ? 8.62000 30.73500 -1.53100 1.000 8.19249 13 GLN C N 1
ATOM 644 C CA . GLN C 1 14 ? 8.07100 29.95600 -0.42600 1.000 8.17858 13 GLN C CA 1
ATOM 645 C C . GLN C 1 14 ? 6.58500 30.23000 -0.23300 1.000 8.58393 13 GLN C C 1
ATOM 646 O O . GLN C 1 14 ? 5.81600 29.31800 0.09400 1.000 9.64102 13 GLN C O 1
ATOM 652 N N . LEU C 1 15 ? 6.15200 31.47600 -0.43800 1.000 8.17401 14 LEU C N 1
ATOM 653 C CA . LEU C 1 15 ? 4.73600 31.78300 -0.27700 1.000 7.51315 14 LEU C CA 1
ATOM 654 C C . LEU C 1 15 ? 3.89500 31.20000 -1.40800 1.000 8.86482 14 LEU C C 1
ATOM 655 O O . LEU C 1 15 ? 2.73200 30.84100 -1.18500 1.000 8.92924 14 LEU C O 1
ATOM 660 N N . LYS C 1 16 ? 4.45600 31.09900 -2.62000 1.000 8.72751 15 LYS C N 1
ATOM 661 C CA . LYS C 1 16 ? 3.74900 30.40800 -3.69300 1.000 7.68041 15 LYS C CA 1
ATOM 662 C C . LYS C 1 16 ? 3.58200 28.93200 -3.35100 1.000 8.30103 15 LYS C C 1
ATOM 663 O O . LYS C 1 16 ? 2.52300 28.34400 -3.60900 1.000 8.87993 15 LYS C O 1
ATOM 669 N N . GLU C 1 17 ? 4.60200 28.32800 -2.73800 1.000 8.10660 16 GLU C N 1
ATOM 670 C CA . GLU C 1 17 ? 4.47000 26.93700 -2.31400 1.000 9.81142 16 GLU C CA 1
ATOM 671 C C . GLU C 1 17 ? 3.39500 26.78200 -1.25100 1.000 9.27430 16 GLU C C 1
ATOM 672 O O . GLU C 1 17 ? 2.62000 25.81700 -1.28300 1.000 9.99158 16 GLU C O 1
ATOM 678 N N . ILE C 1 18 ? 3.32500 27.72200 -0.30100 1.000 9.63888 17 ILE C N 1
ATOM 679 C CA . ILE C 1 18 ? 2.28400 27.66200 0.72200 1.000 9.09279 17 ILE C CA 1
ATOM 680 C C . ILE C 1 18 ? 0.89900 27.83600 0.10200 1.000 8.52850 17 ILE C C 1
ATOM 681 O O . ILE C 1 18 ? -0.04100 27.11200 0.45100 1.000 7.68851 17 ILE C O 1
ATOM 68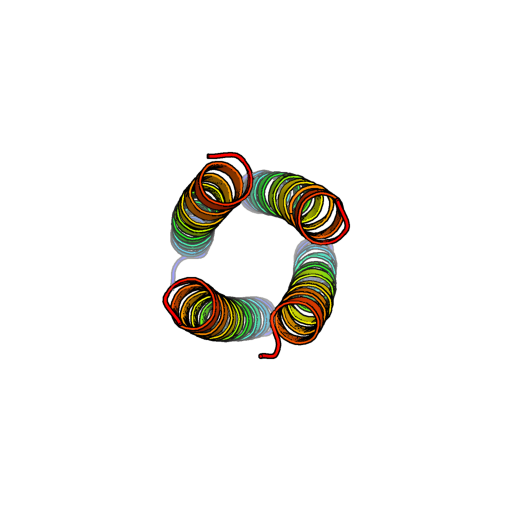6 N N . GLN C 1 19 ? 0.75200 28.77200 -0.84700 1.000 9.08246 18 GLN C N 1
ATOM 687 C CA . GLN C 1 19 ? -0.51600 28.90900 -1.55900 1.000 8.07900 18 GLN C CA 1
ATOM 688 C C . GLN C 1 19 ? -0.90600 27.60100 -2.23600 1.000 9.40398 18 GLN C C 1
ATOM 689 O O . GLN C 1 19 ? -2.06700 27.17700 -2.16300 1.000 10.01247 18 GLN C O 1
ATOM 695 N N . TRP C 1 20 ? 0.06100 26.94800 -2.88700 1.000 8.66312 19 TRP C N 1
ATOM 696 C CA . TRP C 1 20 ? -0.18900 25.66700 -3.54200 1.000 11.20575 19 TRP C CA 1
ATOM 697 C C . TRP C 1 20 ? -0.64900 24.62200 -2.53900 1.000 10.17607 19 TRP C C 1
ATOM 698 O O . TRP C 1 20 ? -1.64500 23.92100 -2.77000 1.000 11.24516 19 TRP C O 1
ATOM 709 N N . GLN C 1 21 ? 0.05800 24.51200 -1.41100 1.000 9.88888 20 GLN C N 1
ATOM 710 C CA . GLN C 1 21 ? -0.31400 23.53600 -0.39000 1.000 8.25228 20 GLN C CA 1
ATOM 711 C C . GLN C 1 21 ? -1.71600 23.80400 0.14300 1.000 9.72597 20 GLN C C 1
ATOM 712 O O . GLN C 1 21 ? -2.48400 22.86600 0.39100 1.000 11.66132 20 GLN C O 1
ATOM 718 N N . LEU C 1 22 ? -2.06100 25.07700 0.35400 1.000 10.09347 21 LEU C N 1
ATOM 719 C CA . LEU C 1 22 ? -3.38600 25.39200 0.86500 1.000 8.98803 21 LEU C CA 1
ATOM 720 C C . LEU C 1 22 ? -4.46600 25.11300 -0.16900 1.000 12.05794 21 LEU C C 1
ATOM 721 O O . LEU C 1 22 ? -5.57800 24.70800 0.19200 1.000 10.93757 21 LEU C O 1
ATOM 726 N N . LYS C 1 23 ? -4.16500 25.32000 -1.45400 1.000 11.78894 22 LYS C N 1
ATOM 727 C CA . LYS C 1 23 ? -5.13800 24.97500 -2.48600 1.000 12.73295 22 LYS C CA 1
ATOM 728 C C . LYS C 1 23 ? -5.36700 23.47100 -2.52600 1.000 12.84713 22 LYS C C 1
ATOM 729 O O . LYS C 1 23 ? -6.5100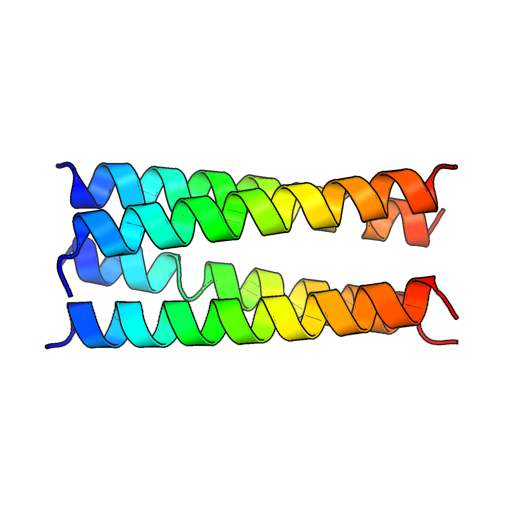0 23.01900 -2.68700 1.000 14.42418 22 LYS C O 1
ATOM 735 N N . GLU C 1 24 ? -4.30600 22.68200 -2.34400 1.000 12.75312 23 GLU C N 1
ATOM 736 C CA . GLU C 1 24 ? -4.47800 21.23100 -2.26800 1.000 13.57247 23 GLU C CA 1
ATOM 737 C C . GLU C 1 24 ? -5.39300 20.85700 -1.11400 1.000 18.12589 23 GLU C C 1
ATOM 738 O O . GLU C 1 24 ? -6.24300 19.96600 -1.24500 1.000 17.92167 23 GLU C O 1
ATOM 744 N N . ILE C 1 25 ? -5.24100 21.54000 0.02300 1.000 13.64926 24 ILE C N 1
ATOM 745 C CA . ILE C 1 25 ? -6.09400 21.27100 1.17800 1.000 13.63839 24 ILE C CA 1
ATOM 746 C C . ILE C 1 25 ? -7.53700 21.66300 0.88200 1.000 17.72883 24 ILE C C 1
ATOM 747 O O . ILE C 1 25 ? -8.47500 20.93400 1.23400 1.000 17.01003 24 ILE C O 1
ATOM 752 N N . GLN C 1 26 ? -7.74400 22.80400 0.21900 1.000 15.47581 25 GLN C N 1
ATOM 753 C CA . GLN C 1 26 ? -9.09600 23.22700 -0.13900 1.000 14.85414 25 GLN C CA 1
ATOM 754 C C . GLN C 1 26 ? -9.78200 22.19700 -1.02900 1.000 18.90791 25 GLN C C 1
ATOM 755 O O . GLN C 1 26 ? -10.98400 21.93800 -0.88500 1.000 21.07147 25 GLN C O 1
ATOM 761 N N . LYS C 1 27 ? -9.03300 21.60200 -1.95700 1.000 18.18017 26 LYS C N 1
ATOM 762 C CA . LYS C 1 27 ? -9.61500 20.59600 -2.83800 1.000 20.55529 26 LYS C CA 1
ATOM 763 C C . LYS C 1 27 ? -10.00700 19.34500 -2.06400 1.000 23.65227 26 LYS C C 1
ATOM 764 O O . LYS C 1 27 ? -11.06300 18.75500 -2.32500 1.000 25.89044 26 LYS C O 1
ATOM 770 N N . GLN C 1 28 ? -9.16800 18.92500 -1.11200 1.000 19.87633 27 GLN C N 1
ATOM 771 C CA . GLN C 1 28 ? -9.47700 17.73800 -0.3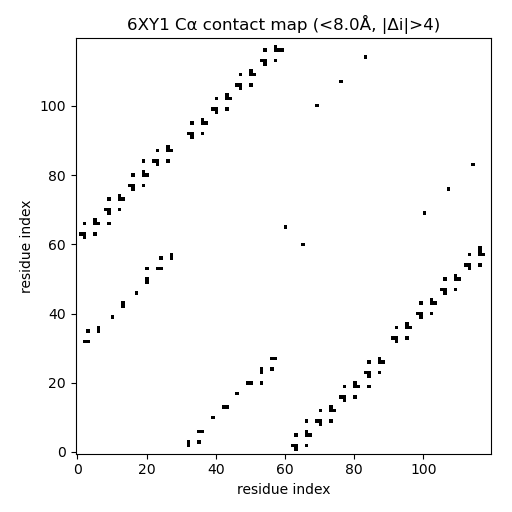1400 1.000 25.0479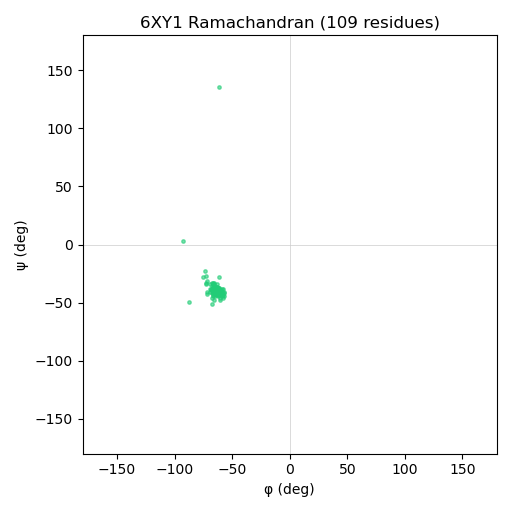8 27 GLN C CA 1
ATOM 772 C C . GLN C 1 28 ? -10.78000 17.91200 0.45200 1.000 32.41518 27 GLN C C 1
ATOM 773 O O . GLN C 1 28 ? -11.58100 16.97400 0.55700 1.000 29.40818 27 GLN C O 1
ATOM 779 N N . LEU C 1 29 ? -11.00100 19.10100 1.00900 1.000 22.02933 28 LEU C N 1
ATOM 780 C CA . LEU C 1 29 ? -12.17300 19.33200 1.83900 1.000 26.50271 28 LEU C CA 1
ATOM 781 C C . LEU C 1 29 ? -13.45600 19.42300 1.02000 1.000 38.80890 28 LEU C C 1
ATOM 782 O O . LEU C 1 29 ? -14.54400 19.18100 1.55900 1.000 39.09123 28 LEU C O 1
ATOM 787 N N . LYS C 1 30 ? -13.36000 19.75000 -0.27200 1.000 35.80633 29 LYS C N 1
ATOM 788 C CA . LYS C 1 30 ? -14.56100 19.75200 -1.10000 1.000 43.40649 29 LYS C CA 1
ATOM 789 C C . LYS C 1 30 ? -14.82400 18.37500 -1.69700 1.000 46.17646 29 LYS C C 1
ATOM 790 O O . LYS C 1 30 ? -15.93800 17.84900 -1.60100 1.000 52.75402 29 LYS C O 1
ATOM 796 N N . GLY C 1 31 ? -13.81200 17.76800 -2.30300 1.000 48.21705 30 GLY C N 1
ATOM 797 C CA . GLY C 1 31 ? -13.93900 16.40700 -2.80900 1.000 52.67631 30 GLY C CA 1
ATOM 798 C C . GLY C 1 31 ? -13.76200 15.34800 -1.73700 1.000 56.38737 30 GLY C C 1
ATOM 799 O O . GLY C 1 31 ? -12.64300 14.97600 -1.39600 1.000 62.41246 30 GLY C O 1
ATOM 803 N N . GLY D 1 2 ? 22.80400 43.71100 11.17700 1.000 17.89302 1 GLY D N 1
ATOM 804 C CA . GLY D 1 2 ? 22.00500 44.92400 11.09400 1.000 16.45611 1 GLY D CA 1
ATOM 805 C C . GLY D 1 2 ? 20.52000 44.65900 11.27200 1.000 17.74844 1 GLY D C 1
ATOM 806 O O . GLY D 1 2 ? 20.07500 43.52100 11.14500 1.000 17.00161 1 GLY D O 1
ATOM 807 N N . GLU D 1 3 ? 19.75200 45.71700 11.54500 1.000 15.21260 2 GLU D N 1
ATOM 808 C CA . GLU D 1 3 ? 18.36800 45.52800 11.97300 1.000 21.25174 2 GLU D CA 1
ATOM 809 C C . GLU D 1 3 ? 17.49200 44.99500 10.84700 1.000 18.25552 2 GLU D C 1
ATOM 810 O O . GLU D 1 3 ? 16.64500 44.12700 11.07800 1.000 14.45375 2 GLU D O 1
ATOM 816 N N . ILE D 1 4 ? 17.66800 45.50100 9.62500 1.000 16.17331 3 ILE D N 1
ATOM 817 C CA . ILE D 1 4 ? 16.88600 44.96600 8.51300 1.000 13.91403 3 ILE D CA 1
ATOM 818 C C . ILE D 1 4 ? 17.19000 43.48500 8.31500 1.000 13.33442 3 ILE D C 1
ATOM 819 O O . ILE D 1 4 ? 16.27900 42.66500 8.14300 1.000 11.87712 3 ILE D O 1
ATOM 824 N N . GLN D 1 5 ? 18.46900 43.10400 8.36800 1.000 13.04246 4 GLN D N 1
ATOM 825 C CA . GLN D 1 5 ? 18.79800 41.69100 8.20500 1.000 11.25790 4 GLN D CA 1
ATOM 826 C C . GLN D 1 5 ? 18.27700 40.85400 9.36900 1.000 13.37816 4 GLN D C 1
ATOM 827 O O . GLN D 1 5 ? 17.88500 39.70000 9.16700 1.000 14.64254 4 GLN D O 1
ATOM 833 N N . LYS D 1 6 ? 18.24000 41.41400 10.57800 1.000 14.78836 5 LYS D N 1
ATOM 834 C CA . LYS D 1 6 ? 17.67000 40.67600 11.70200 1.000 15.29818 5 LYS D CA 1
ATOM 835 C C . LYS D 1 6 ? 16.17300 40.45000 11.51300 1.000 14.60738 5 LYS D C 1
ATOM 836 O O . LYS D 1 6 ? 15.65300 39.38000 11.85500 1.000 15.67328 5 LYS D O 1
ATOM 842 N N . GLN D 1 7 ? 15.46600 41.44900 10.97800 1.000 14.81759 6 GLN D N 1
ATOM 843 C CA . GLN D 1 7 ? 14.03900 41.27900 10.71300 1.000 13.92391 6 GLN D CA 1
ATOM 844 C C . GLN D 1 7 ? 13.80100 40.22200 9.64600 1.000 15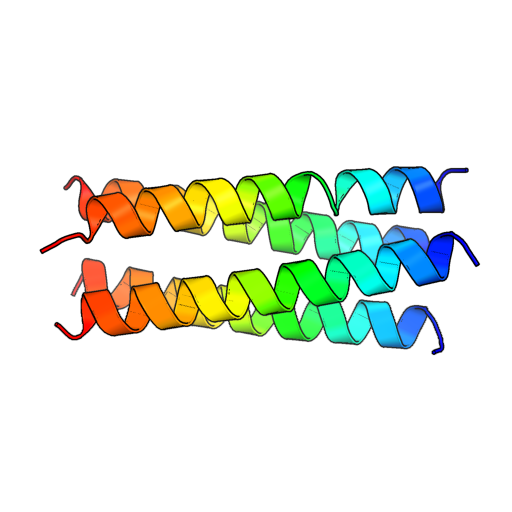.02227 6 GLN D C 1
ATOM 845 O O . GLN D 1 7 ? 12.85400 39.42900 9.74300 1.000 12.52430 6 GLN D O 1
ATOM 851 N N . LEU D 1 8 ? 14.62600 40.21400 8.59800 1.000 11.29392 7 LEU D N 1
ATOM 852 C CA . LEU D 1 8 ? 14.49000 39.18600 7.57400 1.000 11.54658 7 LEU D CA 1
ATOM 853 C C . LEU D 1 8 ? 14.74500 37.80500 8.15600 1.000 15.81413 7 LEU D C 1
ATOM 854 O O . LEU D 1 8 ? 14.05200 36.84700 7.80500 1.000 14.74837 7 LEU D O 1
ATOM 859 N N . LYS D 1 9 ? 15.71500 37.68400 9.06900 1.000 15.97996 8 LYS D N 1
ATOM 860 C CA . LYS D 1 9 ? 15.98100 36.38200 9.67300 1.000 15.25256 8 LYS D CA 1
ATOM 861 C C . LYS D 1 9 ? 14.78900 35.91500 10.50300 1.000 13.06272 8 LYS D C 1
ATOM 862 O O . LYS D 1 9 ? 14.41700 34.73500 10.46300 1.000 14.28099 8 LYS D O 1
ATOM 868 N N . GLU D 1 10 ? 14.15900 36.83600 11.23200 1.000 12.81980 9 GLU D N 1
ATOM 869 C CA . GLU D 1 10 ? 12.96000 36.48900 11.99400 1.000 14.33473 9 GLU D CA 1
ATOM 870 C C . GLU D 1 10 ? 11.82300 36.06900 11.07000 1.000 13.77446 9 GLU D C 1
ATOM 871 O O . GLU D 1 10 ? 11.11000 35.09900 11.34700 1.000 12.54647 9 GLU D O 1
ATOM 877 N N . ILE D 1 11 ? 11.64500 36.78200 9.95900 1.000 12.82975 10 ILE D N 1
ATOM 878 C CA . ILE D 1 11 ? 10.61900 36.40400 8.99100 1.000 11.77678 10 ILE D CA 1
ATOM 879 C C . ILE D 1 11 ? 10.87600 35.00000 8.44600 1.000 10.50051 10 ILE D C 1
ATOM 880 O O . ILE D 1 11 ? 9.94800 34.19200 8.31300 1.000 11.98696 10 ILE D O 1
ATOM 885 N N . GLN D 1 12 ? 12.14000 34.67400 8.14200 1.000 14.82422 11 GLN D N 1
ATOM 886 C CA . GLN D 1 12 ? 12.46100 33.32800 7.67300 1.000 13.45809 11 GLN D CA 1
ATOM 887 C C . GLN D 1 12 ? 12.12000 32.28200 8.72800 1.000 11.08928 11 GLN D C 1
ATOM 888 O O . GLN D 1 12 ? 11.62900 31.19700 8.39700 1.000 14.36075 11 GLN D O 1
ATOM 894 N N . LYS D 1 13 ? 12.35400 32.60300 10.00000 1.000 13.73527 12 LYS D N 1
ATOM 895 C CA . LYS D 1 13 ? 11.99400 31.68800 11.07500 1.000 13.09001 12 LYS D CA 1
ATOM 896 C C . LYS D 1 13 ? 10.48400 31.53000 11.17000 1.000 11.99224 12 LYS D C 1
ATOM 897 O O . LYS D 1 13 ? 9.98400 30.41800 11.37400 1.000 12.85253 12 LYS D O 1
ATOM 903 N N . GLN D 1 14 ? 9.74200 32.62500 11.00000 1.000 11.19247 13 GLN D N 1
ATOM 904 C CA . GLN D 1 14 ? 8.28400 32.51900 11.02100 1.000 10.62235 13 GLN D CA 1
ATOM 905 C C . GLN D 1 14 ? 7.78200 31.63900 9.88800 1.000 11.26583 13 GLN D C 1
ATOM 906 O O . GLN D 1 14 ? 6.81700 30.88900 10.06300 1.000 10.76310 13 GLN D O 1
ATOM 912 N N . LEU D 1 15 ? 8.41000 31.73300 8.70600 1.000 11.38738 14 LEU D N 1
ATOM 913 C CA . LEU D 1 15 ? 8.00100 30.90200 7.57800 1.000 11.20822 14 LEU D CA 1
ATOM 914 C C . LEU D 1 15 ? 8.26700 29.43200 7.85500 1.000 11.10815 14 LEU D C 1
ATOM 915 O O . LEU D 1 15 ? 7.46500 28.57100 7.47600 1.000 13.89544 14 LEU D O 1
ATOM 920 N N . LYS D 1 16 ? 9.39200 29.12300 8.51400 1.000 12.52826 15 LYS D N 1
ATOM 921 C CA . LYS D 1 16 ? 9.66100 27.73300 8.85900 1.000 15.52966 15 LYS D CA 1
ATOM 922 C C . LYS D 1 16 ? 8.64200 27.21600 9.86600 1.000 12.56858 15 LYS D C 1
ATOM 923 O O . LYS D 1 16 ? 8.23700 26.05000 9.80300 1.000 12.90726 15 LYS D O 1
ATOM 929 N N . GLU D 1 17 ? 8.21200 28.07300 10.79300 1.000 10.96885 16 GLU D N 1
ATOM 930 C CA . GLU D 1 17 ? 7.16300 27.67500 11.72800 1.000 9.48566 16 GLU D CA 1
ATOM 931 C C . GLU D 1 17 ? 5.84800 27.41800 11.00000 1.000 10.73528 16 GLU D C 1
ATOM 932 O O . GLU D 1 17 ? 5.15100 26.44100 11.29400 1.000 10.91928 16 GLU D O 1
ATOM 938 N N . ILE D 1 18 ? 5.50500 28.27300 10.03300 1.000 10.75709 17 ILE D N 1
ATOM 939 C CA . ILE D 1 18 ? 4.29600 28.06200 9.24100 1.000 10.64030 17 ILE D CA 1
ATOM 940 C C . ILE D 1 18 ? 4.38800 26.76000 8.46700 1.000 12.81861 17 ILE D C 1
ATOM 941 O O . ILE D 1 18 ? 3.41300 26.00600 8.37900 1.000 11.98240 17 ILE D O 1
ATOM 946 N N . GLN D 1 19 ? 5.56800 26.45400 7.92300 1.000 12.29651 18 GLN D N 1
ATOM 947 C CA . GLN D 1 19 ? 5.73200 25.20200 7.19700 1.000 13.56079 18 GLN D CA 1
ATOM 948 C C . GLN D 1 19 ? 5.51600 24.00400 8.11700 1.000 13.03565 18 GLN D C 1
ATOM 949 O O . GLN D 1 19 ? 4.89800 23.00900 7.71700 1.000 13.59089 18 GLN D O 1
ATOM 955 N N . TRP D 1 20 ? 5.97500 24.11000 9.36800 1.000 12.33845 19 TRP D N 1
ATOM 956 C CA . TRP D 1 20 ? 5.71100 23.08100 10.36800 1.000 11.15062 19 TRP D CA 1
ATOM 957 C C . TRP D 1 20 ? 4.21800 22.95700 10.65000 1.000 11.61334 19 TRP D C 1
ATOM 958 O O . TRP D 1 20 ? 3.68400 21.84700 10.74000 1.000 11.68757 19 TRP D O 1
ATOM 969 N N . GLN D 1 21 ? 3.52300 24.09000 10.79100 1.000 11.30135 20 GLN D N 1
ATOM 970 C CA . GLN D 1 21 ? 2.09000 24.03300 11.06700 1.000 9.37071 20 GLN D CA 1
ATOM 971 C C . GLN D 1 21 ? 1.33300 23.38500 9.91900 1.000 9.95919 20 GLN D C 1
ATOM 972 O O . GLN D 1 21 ? 0.38500 22.61900 10.14300 1.000 11.21009 20 GLN D O 1
ATOM 978 N N . LEU D 1 22 ? 1.72900 23.69500 8.68000 1.000 10.83121 21 LEU D N 1
ATOM 979 C CA . LEU D 1 22 ? 1.08700 23.09000 7.51900 1.000 11.37987 21 LEU D CA 1
ATOM 980 C C . LEU D 1 22 ? 1.32100 21.59100 7.47100 1.000 12.86813 21 LEU D C 1
ATOM 981 O O . LEU D 1 22 ? 0.41600 20.83000 7.10100 1.000 14.16410 21 LEU D O 1
ATOM 986 N N . LYS D 1 23 ? 2.53000 21.14200 7.82700 1.000 12.49988 22 LYS D N 1
ATOM 987 C CA . LYS D 1 23 ? 2.78300 19.70600 7.85300 1.000 14.91140 22 LYS D CA 1
ATOM 988 C C . LYS D 1 23 ? 1.92500 19.02000 8.90900 1.000 15.29915 22 LYS D C 1
ATOM 989 O O . LYS D 1 23 ? 1.44100 17.90300 8.69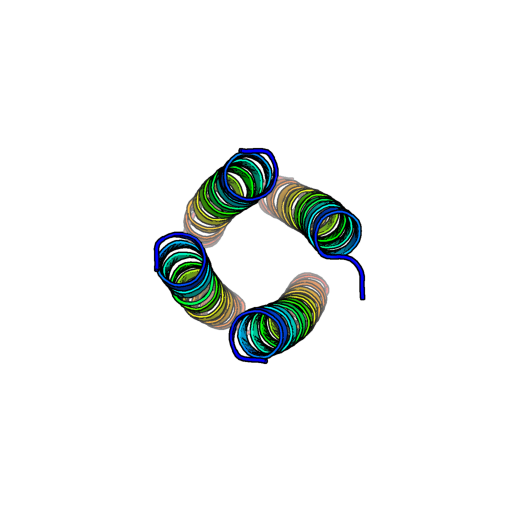300 1.000 16.06180 22 LYS D O 1
ATOM 995 N N . GLU D 1 24 ? 1.71000 19.67600 10.05200 1.000 12.18906 23 GLU D N 1
ATOM 996 C CA . GLU D 1 24 ? 0.80800 19.11300 11.05400 1.000 12.47730 23 GLU D CA 1
ATOM 997 C C . GLU D 1 24 ? -0.61200 19.02000 10.51300 1.000 12.20185 23 GLU D C 1
ATOM 998 O O . GLU D 1 24 ? -1.29500 18.00700 10.70100 1.000 12.25056 23 GLU D O 1
ATOM 1004 N N . ILE D 1 25 ? -1.07000 20.06200 9.81800 1.000 12.39637 24 ILE D N 1
ATOM 1005 C CA . ILE D 1 25 ? -2.41200 20.03200 9.24800 1.000 10.85451 24 ILE D CA 1
ATOM 1006 C C . ILE D 1 25 ? -2.53400 18.91500 8.22200 1.000 12.34537 24 ILE D C 1
ATOM 1007 O O . ILE D 1 25 ? -3.54400 18.20200 8.17400 1.000 13.28866 24 ILE D O 1
ATOM 1012 N N . GLN D 1 26 ? -1.51100 18.74200 7.38700 1.000 13.14910 25 GLN D N 1
ATOM 1013 C CA . GLN D 1 26 ? -1.56000 17.68300 6.38700 1.000 13.43459 25 GLN D CA 1
ATOM 1014 C C . GLN D 1 26 ? -1.62300 16.31200 7.04600 1.000 16.47692 25 GLN D C 1
ATOM 1015 O O . GLN D 1 26 ? -2.32200 15.41500 6.55900 1.000 17.29364 25 GLN D O 1
ATOM 1021 N N . LYS D 1 27 ? -0.91800 16.13900 8.16900 1.000 13.89259 26 LYS D N 1
ATOM 1022 C CA . LYS D 1 27 ? -1.01300 14.88900 8.91800 1.000 16.51678 26 LYS D CA 1
ATOM 1023 C C . LYS D 1 27 ? -2.41500 14.69700 9.49100 1.000 16.90890 26 LYS D C 1
ATOM 1024 O O . LYS D 1 27 ? -2.96300 13.58600 9.46000 1.000 19.16907 26 LYS D O 1
ATOM 1030 N N . GLN D 1 28 ? -3.01100 15.76600 10.02700 1.000 15.77341 27 GLN D N 1
ATOM 1031 C CA . GLN D 1 28 ? -4.36500 15.66100 10.56400 1.000 13.62095 27 GLN D CA 1
ATOM 1032 C C . GLN D 1 28 ? -5.36500 15.26300 9.48700 1.000 17.48992 27 GLN D C 1
ATOM 1033 O O . GLN D 1 28 ? -6.31100 14.50900 9.75300 1.000 19.67748 27 GLN D O 1
ATOM 1039 N N . LEU D 1 29 ? -5.18200 15.77800 8.26800 1.000 17.35301 28 LEU D N 1
ATOM 1040 C CA . LEU D 1 29 ? -6.09900 15.47300 7.17700 1.000 21.15779 28 LEU D CA 1
ATOM 1041 C C . LEU D 1 29 ? -5.92000 14.05300 6.66800 1.000 30.31361 28 LEU D C 1
ATOM 1042 O O . LEU D 1 29 ? -6.86400 13.47000 6.12300 1.000 37.04257 28 LEU D O 1
ATOM 1047 N N . LYS D 1 30 ? -4.72300 13.48700 6.81700 1.000 23.21725 29 LYS D N 1
ATOM 1048 C CA . LYS D 1 30 ? -4.52500 12.08800 6.45700 1.000 33.66374 29 LYS D CA 1
ATOM 1049 C C . LYS D 1 30 ? -5.20900 11.16700 7.46000 1.000 41.49339 29 LYS D C 1
ATOM 1050 O O . LYS D 1 30 ? -5.85100 10.18300 7.07300 1.000 44.95610 29 LYS D O 1
ATOM 1056 N N . GLY D 1 31 ? -5.08600 11.47200 8.75000 1.000 41.47145 30 GLY D N 1
ATOM 1057 C CA . GLY D 1 31 ? -5.73400 10.69400 9.78900 1.000 39.92290 30 GLY D CA 1
ATOM 1058 C C . GLY D 1 31 ? -7.12100 11.20600 10.12300 1.000 42.49050 30 GLY D C 1
ATOM 1059 O O . GLY D 1 31 ? -7.96300 11.37000 9.23800 1.000 44.28901 30 GLY D O 1
#

Foldseek 3Di:
DVVVVVVVVVVVVVVVVVVVVVVVVVVVVD/DVVVVVVVVVVVVVVVVVVVVVVVVVVPDD/DDVVVVVVVVVVVVVVVVVVVVVVVVVVVD/DVVVVVVVVVVVVVVVVVVVVVVVVVVVVD

Secondary structure (DSSP, 8-state):
-HHHHHHHHHHHHHHHHHHHHHHHHHHHH-/-HHHHHHHHHHHHHHHHHHHHHHHHHHT--/--HHHHHHHHHHHHHHHHHHHHHHHHHHH-/-HHHHHHHHHHHHHHHHHHHHHHHHHHHH-